Protein AF-A0A9N9JWN2-F1 (afdb_monomer_lite)

Radius of gyration: 15.33 Å; chains: 1; bounding box: 38×38×37 Å

Secondary structure (DSSP, 8-state):
-HHHH-SSSPPEEEPPTTSSSS-HHHHHHHHHHHHHTT--SEEEEE-SGGGHHHHHHHHHTT--EEEEEE--TT-SS-HHHHHHHHHHHT-SEEEEES--HHHHHHHHHH-SS-EEEESS-TTSSEE---HHHHTT--SS---

InterPro domains:
  IPR003700 Ketopantoate hydroxymethyltransferase [PF02548] (1-143)
  IPR003700 Ketopantoate hydroxymethyltransferase [PTHR20881] (1-143)
  IPR015813 Pyruvate/Phosphoenolpyruvate kinase-like domain superfamily [SSF51621] (1-143)
  IPR040442 Pyruvate kinase-like domain superfamily [G3DSA:3.20.20.60] (1-143)

Foldseek 3Di:
DCLVVDDDDQFEAEQDPPQPPVDLVSVLVSLVCCVPVVVHQAYEDEDFLVCLVSLLVNVVVPHAYEYEDEPDVDDPDDPLRRLVSNVNSHHQEYEYELDDQVVQLVSQVVDDHFYEYDNNHPSGNYYDDDPCLVVVVDPDDRD

Organism: NCBI:txid60492

Structure (mmCIF, N/CA/C/O backbone):
data_AF-A0A9N9JWN2-F1
#
_entry.id   AF-A0A9N9JWN2-F1
#
loop_
_atom_site.group_PDB
_atom_site.id
_atom_site.type_symbol
_atom_site.label_atom_id
_atom_site.label_alt_id
_atom_site.label_comp_id
_atom_site.label_asym_id
_atom_site.label_entity_id
_atom_site.label_seq_id
_atom_site.pdbx_PDB_ins_code
_atom_site.Cartn_x
_atom_site.Cartn_y
_atom_site.Cartn_z
_atom_site.occupancy
_atom_site.B_iso_or_equiv
_atom_site.auth_seq_id
_atom_site.auth_comp_id
_atom_site.auth_asym_id
_atom_site.auth_atom_id
_atom_site.pdbx_PDB_model_num
ATOM 1 N N . ALA A 1 1 ? -9.098 17.396 3.732 1.00 93.88 1 ALA A N 1
ATOM 2 C CA . ALA A 1 1 ? -9.554 18.210 2.578 1.00 93.88 1 ALA A CA 1
ATOM 3 C C . ALA A 1 1 ? -10.217 17.320 1.535 1.00 93.88 1 ALA A C 1
ATOM 5 O O . ALA A 1 1 ? -11.397 17.515 1.282 1.00 93.88 1 ALA A O 1
ATOM 6 N N . VAL A 1 2 ? -9.504 16.305 1.028 1.00 96.94 2 VAL A N 1
ATOM 7 C CA . VAL A 1 2 ? -10.034 15.289 0.097 1.00 96.94 2 VAL A CA 1
ATOM 8 C C . VAL A 1 2 ? -11.335 14.653 0.600 1.00 96.94 2 VAL A C 1
ATOM 10 O O . VAL A 1 2 ? -12.327 14.682 -0.117 1.00 96.94 2 VAL A O 1
ATOM 13 N N . SER A 1 3 ? -11.382 14.211 1.862 1.00 96.88 3 SER A N 1
ATOM 14 C CA . SER A 1 3 ? -12.582 13.612 2.478 1.00 96.88 3 SER A CA 1
ATOM 15 C C . SER A 1 3 ? -13.820 14.511 2.518 1.00 96.88 3 SER A C 1
ATOM 17 O O . SER A 1 3 ? -14.929 14.015 2.654 1.00 96.88 3 SER A O 1
ATOM 19 N N . ARG A 1 4 ? -13.669 15.834 2.367 1.00 96.75 4 ARG A N 1
ATOM 20 C CA . ARG A 1 4 ? -14.815 16.752 2.257 1.00 96.75 4 ARG A CA 1
ATOM 21 C C . ARG A 1 4 ? -15.336 16.896 0.826 1.00 96.75 4 ARG A C 1
ATOM 23 O O . ARG A 1 4 ? -16.458 17.352 0.645 1.00 96.75 4 ARG A O 1
ATOM 30 N N . GLY A 1 5 ? -14.511 16.584 -0.175 1.00 96.81 5 GLY A N 1
ATOM 31 C CA . GLY A 1 5 ? -14.858 16.710 -1.594 1.00 96.81 5 GLY A CA 1
ATOM 32 C C . GLY A 1 5 ? -15.254 15.385 -2.249 1.00 96.81 5 GLY A C 1
ATOM 33 O O . GLY A 1 5 ? -16.108 15.367 -3.132 1.00 96.81 5 GLY A O 1
ATOM 34 N N . ALA A 1 6 ? -14.655 14.278 -1.815 1.00 96.06 6 ALA A N 1
ATOM 35 C CA . ALA A 1 6 ? -14.946 12.940 -2.311 1.00 96.06 6 ALA A CA 1
ATOM 36 C C . ALA A 1 6 ? -16.273 12.405 -1.745 1.00 96.06 6 ALA A C 1
ATOM 38 O O . ALA A 1 6 ? -16.509 12.486 -0.544 1.00 96.06 6 ALA A O 1
ATOM 39 N N . LYS A 1 7 ? -17.135 11.851 -2.612 1.00 93.31 7 LYS A N 1
ATOM 40 C CA . LYS A 1 7 ? -18.450 11.292 -2.221 1.00 93.31 7 LYS A CA 1
ATOM 41 C C . LYS A 1 7 ? -18.569 9.775 -2.366 1.00 93.31 7 LYS A C 1
ATOM 43 O O . LYS A 1 7 ? -19.400 9.167 -1.707 1.00 93.31 7 LYS A O 1
ATOM 48 N N . THR A 1 8 ? -17.792 9.193 -3.271 1.00 96.56 8 THR A N 1
ATOM 49 C CA . THR A 1 8 ? -17.884 7.784 -3.676 1.00 96.56 8 THR A CA 1
ATOM 50 C C . THR A 1 8 ? -16.562 7.012 -3.608 1.00 96.56 8 THR A C 1
ATOM 52 O O . THR A 1 8 ? -16.634 5.815 -3.347 1.00 96.56 8 THR A O 1
ATOM 55 N N . PRO A 1 9 ? -15.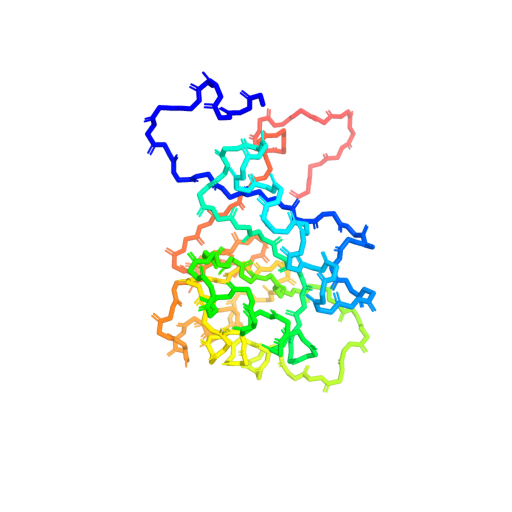371 7.596 -3.875 1.00 97.00 9 PRO A N 1
ATOM 56 C CA . PRO A 1 9 ? -14.155 6.793 -3.924 1.00 97.00 9 PRO A CA 1
ATOM 57 C C . PRO A 1 9 ? -13.723 6.358 -2.524 1.00 97.00 9 PRO A C 1
ATOM 59 O O . PRO A 1 9 ? -13.897 7.110 -1.569 1.00 97.00 9 PRO A O 1
ATOM 62 N N . PHE A 1 10 ? -13.088 5.189 -2.460 1.00 97.94 10 PHE A N 1
ATOM 63 C CA . PHE A 1 10 ? -12.431 4.693 -1.257 1.00 97.94 10 PHE A CA 1
ATOM 64 C C . PHE A 1 10 ? -11.148 5.490 -0.982 1.00 97.94 10 PHE A C 1
ATOM 66 O O . PHE A 1 10 ? -10.242 5.536 -1.820 1.00 97.94 10 PHE A O 1
ATOM 73 N N . LEU A 1 11 ? -11.072 6.141 0.174 1.00 98.44 11 LEU A N 1
ATOM 74 C CA . LEU A 1 11 ? -10.007 7.064 0.543 1.00 98.44 11 LEU A CA 1
ATOM 75 C C . LEU A 1 11 ? -8.906 6.368 1.337 1.00 98.44 11 LEU A C 1
ATOM 77 O O . LEU A 1 11 ? -9.101 5.939 2.477 1.00 98.44 11 LEU A O 1
ATOM 81 N N . VAL A 1 12 ? -7.712 6.346 0.750 1.00 98.69 12 VAL A N 1
ATOM 82 C CA . VAL A 1 12 ? -6.496 5.836 1.386 1.00 98.69 12 VAL A CA 1
ATOM 83 C C . VAL A 1 12 ? -5.590 7.009 1.753 1.00 98.69 12 VAL A C 1
ATOM 85 O O . VAL A 1 12 ? -5.202 7.793 0.887 1.00 98.69 12 VAL A O 1
ATOM 88 N N . GLY A 1 13 ? -5.256 7.138 3.037 1.00 98.25 13 GLY A N 1
ATOM 89 C CA . GLY A 1 13 ? -4.315 8.142 3.529 1.00 98.25 13 GLY A CA 1
ATOM 90 C C . GLY A 1 13 ? -2.892 7.602 3.590 1.00 98.25 13 GLY A C 1
ATOM 91 O O . GLY A 1 13 ? -2.652 6.582 4.227 1.00 98.25 13 GLY A O 1
ATOM 92 N N . ASP A 1 14 ? -1.940 8.280 2.958 1.00 97.88 14 ASP A N 1
ATOM 93 C CA . ASP A 1 14 ? -0.543 7.854 3.005 1.00 97.88 14 ASP A CA 1
ATOM 94 C C . ASP A 1 14 ? 0.132 8.252 4.318 1.00 97.88 14 ASP A C 1
ATOM 96 O O . ASP A 1 14 ? 0.129 9.432 4.682 1.00 97.88 14 ASP A O 1
ATOM 100 N N . MET A 1 15 ? 0.705 7.282 5.031 1.00 97.00 15 MET A N 1
ATOM 101 C CA . MET A 1 15 ? 1.451 7.562 6.252 1.00 97.00 15 MET A CA 1
ATOM 102 C C . MET A 1 15 ? 2.814 8.171 5.896 1.00 97.00 15 MET A C 1
ATOM 104 O O . MET A 1 15 ? 3.603 7.528 5.206 1.00 97.00 15 MET A O 1
ATOM 108 N N . PRO A 1 16 ? 3.134 9.387 6.377 1.00 95.19 16 PRO A N 1
ATOM 109 C CA . PRO A 1 16 ? 4.389 10.044 6.034 1.00 95.19 16 PRO A CA 1
ATOM 110 C C . PRO A 1 16 ? 5.609 9.286 6.556 1.00 95.19 16 PRO A C 1
ATOM 112 O O . PRO A 1 16 ? 5.543 8.635 7.602 1.00 95.19 16 PRO A O 1
ATOM 115 N N . PHE A 1 17 ? 6.746 9.457 5.886 1.00 92.62 17 PHE A N 1
ATOM 116 C CA . PHE A 1 17 ? 8.032 8.983 6.390 1.00 92.62 17 PHE A CA 1
ATOM 117 C C . PHE A 1 17 ? 8.292 9.454 7.830 1.00 92.62 17 PHE A C 1
ATOM 119 O O . PHE A 1 17 ? 8.019 10.605 8.188 1.00 92.62 17 PHE A O 1
ATOM 126 N N . GLY A 1 18 ? 8.831 8.559 8.654 1.00 90.38 18 GLY A N 1
ATOM 127 C CA . GLY A 1 18 ? 9.133 8.789 10.067 1.00 90.38 18 GLY A CA 1
ATOM 128 C C . GLY A 1 18 ? 7.922 8.685 10.998 1.00 90.38 18 GLY A C 1
ATOM 129 O O . GLY A 1 18 ? 8.068 8.889 12.204 1.00 90.38 18 GLY A O 1
ATOM 130 N N . SER A 1 19 ? 6.731 8.382 10.473 1.00 93.38 19 SER A N 1
ATOM 131 C CA . SER A 1 19 ? 5.501 8.287 11.267 1.00 93.38 19 SER A CA 1
ATOM 132 C C . SER A 1 19 ? 5.092 6.857 11.631 1.00 93.38 19 SER A C 1
ATOM 134 O O . SER A 1 19 ? 4.172 6.681 12.434 1.00 93.38 19 SER A O 1
ATOM 136 N N . TYR A 1 20 ? 5.757 5.840 11.071 1.00 93.75 20 TYR A N 1
ATOM 137 C CA . TYR A 1 20 ? 5.398 4.433 11.286 1.00 93.75 20 TYR A CA 1
ATOM 138 C C . TYR A 1 20 ? 6.595 3.479 11.441 1.00 93.75 20 TYR A C 1
ATOM 140 O O . TYR A 1 20 ? 6.437 2.359 11.923 1.00 93.75 20 TYR A O 1
ATOM 148 N N . GLU A 1 21 ? 7.797 3.917 11.086 1.00 90.75 21 GLU A N 1
ATOM 149 C CA . GLU A 1 21 ? 9.031 3.130 11.087 1.00 90.75 21 GLU A CA 1
ATOM 150 C C . GLU A 1 21 ? 9.688 3.085 12.473 1.00 90.75 21 GLU A C 1
ATOM 152 O O . GLU A 1 21 ? 10.427 2.154 12.785 1.00 90.75 21 GLU A O 1
ATOM 157 N N . THR A 1 22 ? 9.422 4.087 13.319 1.00 89.56 22 THR A N 1
ATOM 158 C CA . THR A 1 22 ? 10.053 4.238 14.640 1.00 89.56 22 THR A CA 1
ATOM 159 C C . THR A 1 22 ? 9.587 3.178 15.632 1.00 89.56 22 THR A C 1
ATOM 161 O O . THR A 1 22 ? 10.385 2.623 16.387 1.00 89.56 22 THR A O 1
ATOM 164 N N . SER A 1 23 ? 8.284 2.897 15.658 1.00 93.38 23 SER A N 1
ATOM 165 C CA . SER A 1 23 ? 7.696 1.833 16.458 1.00 93.38 23 SER A CA 1
ATOM 166 C C . SER A 1 23 ? 6.301 1.478 15.949 1.00 93.38 23 SER A C 1
ATOM 168 O O . SER A 1 23 ? 5.536 2.343 15.522 1.00 93.38 23 SER A O 1
ATOM 170 N N . ALA A 1 24 ? 5.910 0.212 16.100 1.00 93.00 24 ALA A N 1
ATOM 171 C CA . ALA A 1 24 ? 4.561 -0.226 15.742 1.00 93.00 24 ALA A CA 1
ATOM 172 C C . ALA A 1 24 ? 3.462 0.494 16.556 1.00 93.00 24 ALA A C 1
ATOM 174 O O . ALA A 1 24 ? 2.346 0.694 16.081 1.00 93.00 24 ALA A O 1
ATOM 175 N N . LYS A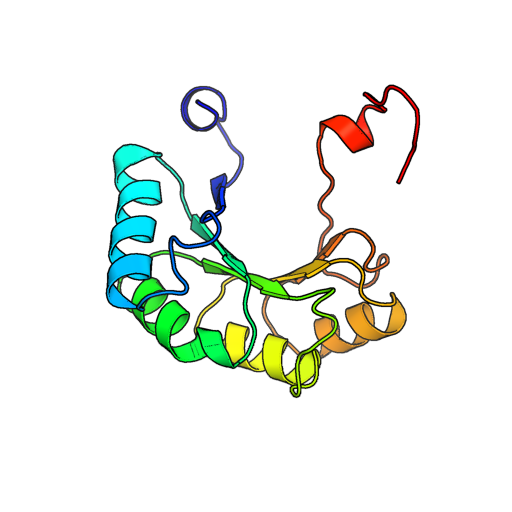 1 25 ? 3.790 0.959 17.771 1.00 94.88 25 LYS A N 1
ATOM 176 C CA . LYS A 1 25 ? 2.884 1.762 18.602 1.00 94.88 25 LYS A CA 1
ATOM 177 C C . LYS A 1 25 ? 2.641 3.149 18.007 1.00 94.88 25 LYS A C 1
ATOM 179 O O . LYS A 1 25 ? 1.515 3.641 18.066 1.00 94.88 25 LYS A O 1
ATOM 184 N N . ASP A 1 26 ? 3.676 3.780 17.465 1.00 95.19 26 ASP A N 1
ATOM 185 C CA . ASP A 1 26 ? 3.548 5.091 16.831 1.00 95.19 26 ASP A CA 1
ATOM 186 C C . ASP A 1 26 ? 2.841 4.976 15.483 1.00 95.19 26 ASP A C 1
ATOM 188 O O . ASP A 1 26 ? 1.911 5.744 15.239 1.00 95.19 26 ASP A O 1
ATOM 192 N N . ALA A 1 27 ? 3.147 3.933 14.705 1.00 97.38 27 ALA A N 1
ATOM 193 C CA . ALA A 1 27 ? 2.403 3.585 13.497 1.00 97.38 27 ALA A CA 1
ATOM 194 C C . ALA A 1 27 ? 0.901 3.428 13.781 1.00 97.38 27 ALA A C 1
ATOM 196 O O . ALA A 1 27 ? 0.068 4.035 13.111 1.00 97.38 27 ALA A O 1
ATOM 197 N N . LEU A 1 28 ? 0.544 2.676 14.829 1.00 97.62 28 LEU A N 1
ATOM 198 C CA . LEU A 1 28 ? -0.845 2.471 15.237 1.00 97.62 28 LEU A CA 1
ATOM 199 C C . LEU A 1 28 ? -1.532 3.780 15.641 1.00 97.62 28 LEU A C 1
ATOM 201 O O . LEU A 1 28 ? -2.656 4.052 15.220 1.00 97.62 28 LEU A O 1
ATOM 205 N N . ARG A 1 29 ? -0.864 4.608 16.452 1.00 97.50 29 ARG A N 1
ATOM 206 C CA . ARG A 1 29 ? -1.387 5.927 16.840 1.00 97.50 29 ARG A CA 1
ATOM 207 C C . ARG A 1 29 ? -1.620 6.801 15.618 1.00 97.50 29 ARG A C 1
ATOM 209 O O . ARG A 1 29 ? -2.664 7.439 15.536 1.00 97.50 29 ARG A O 1
ATOM 216 N N . ASN A 1 30 ? -0.676 6.824 14.683 1.00 98.00 30 ASN A N 1
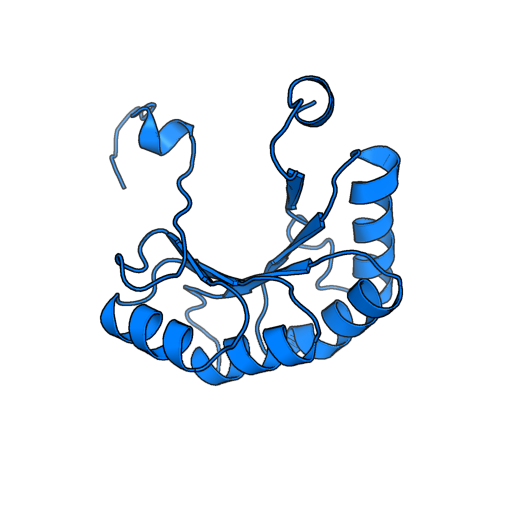ATOM 217 C CA . ASN A 1 30 ? -0.791 7.628 13.480 1.00 98.00 30 ASN A CA 1
ATOM 218 C C . ASN A 1 30 ? -1.924 7.126 12.575 1.00 98.00 30 ASN A C 1
ATOM 220 O O . ASN A 1 30 ? -2.767 7.919 12.161 1.00 98.00 30 ASN A O 1
ATOM 224 N N . ALA A 1 31 ? -2.032 5.811 12.373 1.00 98.44 31 ALA A N 1
ATOM 225 C CA . ALA A 1 31 ? -3.128 5.197 11.630 1.00 98.44 31 ALA A CA 1
ATOM 226 C C . ALA A 1 31 ? -4.499 5.588 12.210 1.00 98.44 31 ALA A C 1
ATOM 228 O O . ALA A 1 31 ? -5.385 6.017 11.475 1.00 98.44 31 ALA A O 1
ATOM 229 N N . ILE A 1 32 ? -4.658 5.556 13.540 1.00 98.31 32 ILE A N 1
ATOM 230 C CA . ILE A 1 32 ? -5.896 5.995 14.208 1.00 98.31 32 ILE A CA 1
ATOM 231 C C . ILE A 1 32 ? -6.219 7.463 13.898 1.00 98.31 32 ILE A C 1
ATOM 233 O O . ILE A 1 32 ? -7.391 7.798 13.712 1.00 98.31 32 ILE A O 1
ATOM 237 N N . ARG A 1 33 ? -5.215 8.343 13.826 1.00 98.31 33 ARG A N 1
ATOM 238 C CA . ARG A 1 33 ? -5.420 9.759 13.481 1.00 98.31 33 ARG A CA 1
ATOM 239 C C . ARG A 1 33 ? -5.865 9.930 12.032 1.00 98.31 33 ARG A C 1
ATOM 241 O O . ARG A 1 33 ? -6.783 10.705 11.785 1.00 98.31 33 ARG A O 1
ATOM 248 N N . PHE A 1 34 ? -5.306 9.174 11.088 1.00 98.31 34 PHE A N 1
ATOM 249 C CA . PHE A 1 34 ? -5.771 9.187 9.694 1.00 98.31 34 PHE A CA 1
ATOM 250 C C . PHE A 1 34 ? -7.260 8.841 9.572 1.00 98.31 34 PHE A C 1
ATOM 252 O O . PHE A 1 34 ? -7.988 9.521 8.848 1.00 98.31 34 PHE A O 1
ATOM 259 N N . ILE A 1 35 ? -7.728 7.848 10.331 1.00 98.06 35 ILE A N 1
ATOM 260 C CA . ILE A 1 35 ? -9.146 7.475 10.346 1.00 98.06 35 ILE A CA 1
ATOM 261 C C . ILE A 1 35 ? -9.989 8.545 11.059 1.00 98.06 35 ILE A C 1
ATOM 263 O O . ILE A 1 35 ? -10.929 9.076 10.476 1.00 98.06 35 ILE A O 1
ATOM 267 N N . LYS A 1 36 ? -9.642 8.914 12.300 1.00 97.88 36 LYS A N 1
ATOM 268 C CA . LYS A 1 36 ? -10.472 9.795 13.147 1.00 97.88 36 LYS A CA 1
ATOM 269 C C . LYS A 1 36 ? -10.435 11.270 12.760 1.00 97.88 36 LYS A C 1
ATOM 271 O O . LYS A 1 36 ? -11.455 11.944 12.821 1.00 97.88 36 LYS A O 1
ATOM 276 N N . GLU A 1 37 ? -9.254 11.789 12.448 1.00 97.69 37 GLU A N 1
ATOM 277 C CA . GLU A 1 37 ? -9.034 13.209 12.147 1.00 97.69 37 GLU A CA 1
ATOM 278 C C . GLU A 1 37 ? -9.069 13.451 10.632 1.00 97.69 37 GLU A C 1
ATOM 280 O O . GLU A 1 37 ? -9.572 14.476 10.168 1.00 97.69 37 GLU A O 1
ATOM 285 N N . GLY A 1 38 ? -8.545 12.504 9.847 1.00 96.88 38 GLY A N 1
ATOM 286 C CA . GLY A 1 38 ? -8.502 12.596 8.387 1.00 96.88 38 GLY A CA 1
ATOM 287 C C . GLY A 1 38 ? -9.814 12.225 7.693 1.00 96.88 38 GLY A C 1
ATOM 288 O O . GLY A 1 38 ? -10.049 12.691 6.571 1.00 96.88 38 GLY A O 1
ATOM 289 N N . ASN A 1 39 ? -10.680 11.443 8.352 1.00 97.38 39 ASN A N 1
ATOM 290 C CA . ASN A 1 39 ? -11.812 10.742 7.732 1.00 97.38 39 ASN A CA 1
ATOM 291 C C . ASN A 1 39 ? -11.361 9.897 6.528 1.00 97.38 39 ASN A C 1
ATOM 293 O O . ASN A 1 39 ? -11.965 9.967 5.458 1.00 97.38 39 ASN A O 1
ATOM 297 N N . MET A 1 40 ? -10.238 9.188 6.674 1.00 98.31 40 MET A N 1
ATOM 298 C CA . MET A 1 40 ? -9.799 8.183 5.702 1.00 98.31 40 MET A CA 1
ATOM 299 C C . MET A 1 40 ? -10.442 6.831 6.020 1.00 98.31 40 MET A C 1
ATOM 301 O O . MET A 1 40 ? -10.771 6.556 7.173 1.00 98.31 40 MET A O 1
ATOM 305 N N . GLU A 1 41 ? -10.580 5.979 5.008 1.00 98.50 41 GLU A N 1
ATOM 306 C CA . GLU A 1 41 ? -11.126 4.623 5.152 1.00 98.50 41 GLU A CA 1
ATOM 307 C C . GLU A 1 41 ? -10.021 3.569 5.291 1.00 98.50 41 GLU A C 1
ATOM 309 O O . GLU A 1 41 ? -10.251 2.491 5.834 1.00 98.50 41 GLU A O 1
ATOM 314 N N . ALA A 1 42 ? -8.808 3.892 4.842 1.00 98.75 42 ALA A N 1
ATOM 315 C CA . ALA A 1 42 ? -7.618 3.065 4.978 1.00 98.75 42 ALA A CA 1
ATOM 316 C C . ALA A 1 42 ? -6.357 3.921 5.096 1.00 98.75 42 ALA A C 1
ATOM 318 O O . ALA A 1 42 ? -6.378 5.132 4.844 1.00 98.75 42 ALA A O 1
ATOM 319 N N . ILE A 1 43 ? -5.240 3.269 5.414 1.00 98.69 43 ILE A N 1
ATOM 320 C CA . ILE A 1 43 ? -3.912 3.878 5.324 1.00 98.69 43 ILE A CA 1
ATOM 321 C C . ILE A 1 43 ? -3.033 3.170 4.290 1.00 98.69 43 ILE A C 1
ATOM 323 O O . ILE A 1 43 ? -3.248 1.995 3.995 1.00 98.69 43 ILE A O 1
ATOM 327 N N . LYS A 1 44 ? -2.044 3.881 3.742 1.00 98.62 44 LYS A N 1
ATOM 328 C CA . LYS A 1 44 ? -0.916 3.310 2.994 1.00 98.62 44 LYS A CA 1
ATOM 329 C C . LYS A 1 44 ? 0.344 3.413 3.845 1.00 98.62 44 LYS A C 1
ATOM 331 O O . LYS A 1 44 ? 0.538 4.412 4.534 1.00 98.62 44 LYS A O 1
ATOM 336 N N . LEU A 1 45 ? 1.184 2.386 3.797 1.00 96.38 45 LEU A N 1
ATOM 337 C CA . LEU A 1 45 ? 2.539 2.444 4.338 1.00 96.38 45 LEU A CA 1
ATOM 338 C C . LEU A 1 45 ? 3.505 1.661 3.453 1.00 96.38 45 LEU A C 1
ATOM 340 O O . LEU A 1 45 ? 3.092 0.763 2.716 1.00 96.38 45 LEU A O 1
ATOM 344 N N . GLU A 1 46 ? 4.786 1.998 3.537 1.00 95.44 46 GLU A N 1
ATOM 345 C CA . GLU A 1 46 ? 5.830 1.410 2.702 1.00 95.44 46 GLU A CA 1
ATOM 346 C C . GLU A 1 46 ? 6.711 0.485 3.528 1.00 95.44 46 GLU A C 1
ATOM 348 O O . GLU A 1 46 ? 7.073 0.778 4.664 1.00 95.44 46 GLU A O 1
ATOM 353 N N . GLY A 1 47 ? 7.051 -0.671 2.974 1.00 93.38 47 GLY A N 1
ATOM 354 C CA . GLY A 1 47 ? 7.767 -1.679 3.745 1.00 93.38 47 GLY A CA 1
ATOM 355 C C . GLY A 1 47 ? 7.485 -3.074 3.235 1.00 93.38 47 GLY A C 1
ATOM 356 O O . GLY A 1 47 ? 6.439 -3.333 2.651 1.00 93.38 47 GLY A O 1
ATOM 357 N N . GLY A 1 48 ? 8.460 -3.951 3.406 1.00 93.56 48 GLY A N 1
ATOM 358 C CA . GLY A 1 48 ? 8.375 -5.353 3.050 1.00 93.56 48 GLY A CA 1
ATOM 359 C C . GLY A 1 48 ? 8.132 -6.210 4.281 1.00 93.56 48 GLY A C 1
ATOM 360 O O . GLY A 1 48 ? 7.361 -5.866 5.181 1.00 93.56 48 GLY A O 1
ATOM 361 N N . THR A 1 49 ? 8.843 -7.328 4.330 1.00 94.62 49 THR A N 1
ATOM 362 C CA . THR A 1 49 ? 8.807 -8.289 5.438 1.00 94.62 49 THR A CA 1
ATOM 363 C C . THR A 1 49 ? 9.071 -7.637 6.804 1.00 94.62 49 THR A C 1
ATOM 365 O O . THR A 1 49 ? 8.472 -8.025 7.806 1.00 94.62 49 THR A O 1
ATOM 368 N N . GLU A 1 50 ? 9.907 -6.599 6.870 1.00 93.12 50 GLU A N 1
ATOM 369 C CA . GLU A 1 50 ? 10.209 -5.856 8.098 1.00 93.12 50 GLU A CA 1
ATOM 370 C C . GLU A 1 50 ? 8.987 -5.177 8.735 1.00 93.12 50 GLU A C 1
ATOM 372 O O . GLU A 1 50 ? 8.985 -4.929 9.942 1.00 93.12 50 GLU A O 1
ATOM 377 N N . MET A 1 51 ? 7.935 -4.911 7.952 1.00 95.25 51 MET A N 1
ATOM 378 C CA . MET A 1 51 ? 6.727 -4.226 8.412 1.00 95.25 51 MET A CA 1
ATOM 379 C C . MET A 1 51 ? 5.569 -5.181 8.741 1.00 95.25 51 MET A C 1
ATOM 381 O O . MET A 1 51 ? 4.527 -4.729 9.218 1.00 95.25 51 MET A O 1
ATOM 385 N N . GLU A 1 52 ? 5.753 -6.499 8.568 1.00 95.56 52 GLU A N 1
ATOM 386 C CA . GLU A 1 52 ? 4.721 -7.532 8.787 1.00 95.56 52 GLU A CA 1
ATOM 387 C C . GLU A 1 52 ? 4.077 -7.398 10.177 1.00 95.56 52 GLU A C 1
ATOM 389 O O . GLU A 1 52 ? 2.854 -7.325 10.299 1.00 95.56 52 GLU A O 1
ATOM 394 N N . LYS A 1 53 ? 4.889 -7.245 11.232 1.00 96.19 53 LYS A N 1
ATOM 395 C CA . LYS A 1 53 ? 4.387 -7.103 12.609 1.00 96.19 53 LYS A CA 1
ATOM 396 C C . LYS A 1 53 ? 3.596 -5.810 12.831 1.00 96.19 53 LYS A C 1
ATOM 398 O O . LYS A 1 53 ? 2.587 -5.825 13.532 1.00 96.19 53 LYS A O 1
ATOM 403 N N . THR A 1 54 ? 4.055 -4.694 12.270 1.00 97.50 54 THR A N 1
ATOM 404 C CA . THR A 1 54 ? 3.383 -3.394 12.413 1.00 97.50 54 THR A CA 1
ATOM 405 C C . THR A 1 54 ? 2.034 -3.404 11.708 1.00 97.50 54 THR A C 1
ATOM 407 O O . THR A 1 54 ? 1.029 -3.010 12.298 1.00 97.50 54 THR A O 1
ATOM 410 N N . ILE A 1 55 ? 1.993 -3.916 10.476 1.00 98.44 55 ILE A N 1
ATOM 411 C CA . ILE A 1 55 ? 0.757 -4.042 9.700 1.00 98.44 55 ILE A CA 1
ATOM 412 C C . ILE A 1 55 ? -0.224 -4.949 10.432 1.00 98.44 55 ILE A C 1
ATOM 414 O O . ILE A 1 55 ? -1.369 -4.553 10.611 1.00 98.44 55 ILE A O 1
ATOM 418 N N . GLN A 1 56 ? 0.233 -6.099 10.936 1.00 98.12 56 GLN A N 1
ATOM 419 C CA . GLN A 1 56 ? -0.617 -7.024 11.683 1.00 98.12 56 GLN A CA 1
ATOM 420 C C . GLN A 1 56 ? -1.268 -6.360 12.905 1.00 98.12 56 GLN A C 1
ATOM 422 O O . GLN A 1 56 ? -2.430 -6.618 13.209 1.00 98.12 56 GLN A O 1
ATOM 427 N N . GLN A 1 57 ? -0.556 -5.475 13.610 1.00 97.75 57 GLN A N 1
ATOM 428 C CA . GLN A 1 57 ? -1.142 -4.736 14.732 1.00 97.75 57 GLN A CA 1
ATOM 429 C C . GLN A 1 57 ? -2.215 -3.742 14.277 1.00 97.75 57 GLN A C 1
ATOM 431 O O . GLN A 1 57 ? -3.270 -3.659 14.905 1.00 97.75 57 GLN A O 1
ATOM 436 N N . ILE A 1 58 ? -1.980 -3.022 13.181 1.00 98.44 58 ILE A N 1
ATOM 437 C CA . ILE A 1 58 ? -2.938 -2.057 12.626 1.00 98.44 58 ILE A CA 1
ATOM 438 C C . ILE A 1 58 ? -4.195 -2.773 12.110 1.00 98.44 58 ILE A C 1
ATOM 440 O O . ILE A 1 58 ? -5.315 -2.386 12.450 1.00 98.44 58 ILE A O 1
ATOM 444 N N . THR A 1 59 ? -4.025 -3.859 11.359 1.00 98.38 59 THR A N 1
ATOM 445 C CA . THR A 1 59 ? -5.137 -4.638 10.801 1.00 98.38 59 THR A CA 1
ATOM 446 C C . THR A 1 59 ? -5.923 -5.364 11.892 1.00 98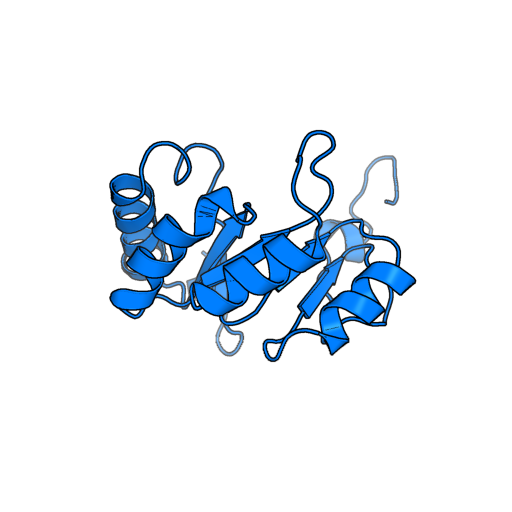.38 59 THR A C 1
ATOM 448 O O . THR A 1 59 ? -7.147 -5.446 11.799 1.00 98.38 59 THR A O 1
ATOM 451 N N . SER A 1 60 ? -5.274 -5.799 12.982 1.00 97.75 60 SER A N 1
ATOM 452 C CA . SER A 1 60 ? -5.947 -6.465 14.113 1.00 97.75 60 SER A CA 1
ATOM 453 C C . SER A 1 60 ? -6.993 -5.603 14.830 1.00 97.75 60 SER A C 1
ATOM 455 O O . SER A 1 60 ? -7.899 -6.149 15.456 1.00 97.75 60 SER A O 1
ATOM 457 N N . ILE A 1 61 ? -6.903 -4.272 14.720 1.00 97.44 61 ILE A N 1
ATOM 458 C CA . ILE A 1 61 ? -7.902 -3.345 15.275 1.00 97.44 61 ILE A CA 1
ATOM 459 C C . ILE A 1 61 ? -8.919 -2.859 14.230 1.00 97.44 61 ILE A C 1
ATOM 461 O O . ILE A 1 61 ? -9.712 -1.964 14.516 1.00 97.44 61 ILE A O 1
ATOM 465 N N . GLY A 1 62 ? -8.893 -3.433 13.024 1.00 97.75 62 GLY A N 1
ATOM 466 C CA . GLY A 1 62 ? -9.855 -3.160 11.958 1.00 97.75 62 GLY A CA 1
ATOM 467 C C . GLY A 1 62 ? -9.511 -1.985 11.044 1.00 97.75 62 GLY A C 1
ATOM 468 O O . GLY A 1 62 ? -10.381 -1.562 10.290 1.00 97.75 62 GLY A O 1
ATOM 469 N N . ILE A 1 63 ? -8.283 -1.449 11.080 1.00 98.62 63 ILE A N 1
ATOM 470 C CA . ILE A 1 63 ? -7.849 -0.421 10.120 1.00 98.62 63 ILE A CA 1
ATOM 471 C C . ILE A 1 63 ? -7.312 -1.112 8.853 1.00 98.62 63 ILE A C 1
ATOM 473 O O . ILE A 1 63 ? -6.313 -1.831 8.946 1.00 98.62 63 ILE A O 1
ATOM 477 N N . PRO A 1 64 ? -7.917 -0.900 7.668 1.00 98.75 64 PRO A N 1
ATOM 478 C CA . PRO A 1 64 ? -7.410 -1.468 6.424 1.00 98.75 64 PRO A CA 1
ATOM 479 C C . PRO A 1 64 ? -6.069 -0.845 6.024 1.00 98.75 64 PRO A C 1
ATOM 481 O O . PRO A 1 64 ? -5.878 0.372 6.105 1.00 98.75 64 PRO A O 1
ATOM 484 N N . VAL A 1 65 ? -5.153 -1.690 5.548 1.00 98.88 65 VAL A N 1
ATOM 485 C CA . VAL A 1 65 ? -3.808 -1.284 5.124 1.00 98.88 65 VAL A CA 1
ATOM 486 C C . VAL A 1 65 ? -3.591 -1.602 3.648 1.00 98.88 65 VAL A C 1
ATOM 488 O O . VAL A 1 65 ? -3.736 -2.748 3.219 1.00 98.88 65 VAL A O 1
ATOM 491 N N . LEU A 1 66 ? -3.218 -0.580 2.882 1.00 98.81 66 LEU A N 1
ATOM 492 C CA . LEU A 1 66 ? -2.637 -0.698 1.552 1.00 98.81 66 LEU A CA 1
ATOM 493 C C . LEU A 1 66 ? -1.117 -0.792 1.714 1.00 98.81 66 LEU A C 1
ATOM 495 O O . LEU A 1 66 ? -0.473 0.163 2.146 1.00 98.81 66 LEU A O 1
ATOM 499 N N . GLY A 1 67 ? -0.536 -1.945 1.398 1.00 98.31 67 GLY A N 1
ATOM 500 C CA . GLY A 1 67 ? 0.917 -2.102 1.421 1.00 98.31 67 GLY A CA 1
ATOM 501 C C . GLY A 1 67 ? 1.574 -1.414 0.226 1.00 98.31 67 GLY A C 1
ATOM 502 O O . GLY A 1 67 ? 0.940 -1.265 -0.816 1.00 98.31 67 GLY A O 1
ATOM 503 N N . HIS A 1 68 ? 2.845 -1.041 0.340 1.00 97.81 68 HIS A N 1
ATOM 504 C CA . HIS A 1 68 ? 3.630 -0.511 -0.774 1.00 97.81 68 HIS A CA 1
ATOM 505 C C . HIS A 1 68 ? 5.032 -1.141 -0.803 1.00 97.81 68 HIS A C 1
ATOM 507 O O . HIS A 1 68 ? 5.801 -1.030 0.157 1.00 97.81 68 HIS A O 1
ATOM 513 N N . ILE A 1 69 ? 5.349 -1.806 -1.919 1.00 95.56 69 ILE A N 1
ATOM 514 C CA . ILE A 1 69 ? 6.670 -2.355 -2.251 1.00 95.56 69 ILE A CA 1
ATOM 515 C C . ILE A 1 69 ? 7.132 -1.809 -3.606 1.00 95.56 69 ILE A C 1
ATOM 517 O O . ILE A 1 69 ? 6.314 -1.498 -4.470 1.00 95.56 69 ILE A O 1
ATOM 521 N N . GLY A 1 70 ? 8.439 -1.731 -3.831 1.00 89.81 70 GLY A N 1
ATOM 522 C CA . GLY A 1 70 ? 8.953 -1.133 -5.058 1.00 89.81 70 GLY A CA 1
ATOM 523 C C . GLY A 1 70 ? 10.446 -0.879 -5.007 1.00 89.81 70 GLY A C 1
ATOM 524 O O . GLY A 1 70 ? 11.194 -1.671 -4.427 1.00 89.81 70 GLY A O 1
ATOM 525 N N . LEU A 1 71 ? 10.872 0.222 -5.627 1.00 69.31 71 LEU A N 1
ATOM 526 C CA . LEU A 1 71 ? 12.266 0.627 -5.789 1.00 69.31 71 LEU A CA 1
ATOM 527 C C . LEU A 1 71 ? 12.934 0.950 -4.443 1.00 69.31 71 LEU A C 1
ATOM 529 O O . LEU A 1 71 ? 13.159 2.098 -4.081 1.00 69.31 71 LEU A O 1
ATOM 533 N N . THR A 1 72 ? 13.296 -0.087 -3.696 1.00 59.25 72 THR A N 1
ATOM 534 C CA . THR A 1 72 ? 14.183 0.008 -2.540 1.00 59.25 72 THR A CA 1
ATOM 535 C C . THR A 1 72 ? 15.525 -0.616 -2.913 1.00 59.25 72 THR A C 1
ATOM 537 O O . THR A 1 72 ? 15.659 -1.839 -2.841 1.00 59.25 72 THR A O 1
ATOM 540 N N . PRO A 1 73 ? 16.536 0.187 -3.305 1.00 45.28 73 PRO A N 1
ATOM 541 C CA . PRO A 1 73 ? 17.801 -0.302 -3.871 1.00 45.28 73 PRO A CA 1
ATOM 542 C C . PRO A 1 73 ? 18.648 -1.186 -2.937 1.00 45.28 73 PRO A C 1
ATOM 544 O O . PRO A 1 73 ? 19.715 -1.644 -3.330 1.00 45.28 73 PRO A O 1
ATOM 547 N N . GLN A 1 74 ? 18.225 -1.379 -1.684 1.00 47.16 74 GLN A N 1
ATOM 548 C CA . GLN A 1 74 ? 19.059 -1.877 -0.586 1.00 47.16 74 GLN A CA 1
ATOM 549 C C . GLN A 1 74 ? 18.458 -3.076 0.176 1.00 47.16 74 GLN A C 1
ATOM 551 O O . GLN A 1 74 ? 19.040 -3.508 1.173 1.00 47.16 74 GLN A O 1
ATOM 556 N N . ARG A 1 75 ? 17.301 -3.624 -0.232 1.00 56.22 75 ARG A N 1
ATOM 557 C CA . ARG A 1 75 ? 16.641 -4.703 0.531 1.00 56.22 75 ARG A CA 1
ATOM 558 C C . ARG A 1 75 ? 17.192 -6.089 0.183 1.00 56.22 75 ARG A C 1
ATOM 560 O O . ARG A 1 75 ? 17.447 -6.406 -0.973 1.00 56.22 75 ARG A O 1
ATOM 567 N N . LYS A 1 76 ? 17.383 -6.910 1.224 1.00 50.81 76 LYS A N 1
ATOM 568 C CA . LYS A 1 76 ? 17.878 -8.299 1.142 1.00 50.81 76 LYS A CA 1
ATOM 569 C C . LYS A 1 76 ? 16.780 -9.315 0.787 1.00 50.81 76 LYS A C 1
ATOM 571 O O . LYS A 1 76 ? 17.115 -10.429 0.394 1.00 50.81 76 LYS A O 1
ATOM 576 N N . SER A 1 77 ? 15.504 -8.970 0.975 1.00 62.72 77 SER A N 1
ATOM 577 C CA . SER A 1 77 ? 14.351 -9.829 0.679 1.00 62.72 77 SER A CA 1
ATOM 578 C C . SER A 1 77 ? 13.955 -9.748 -0.794 1.00 62.72 77 SER A C 1
ATOM 580 O O . SER A 1 77 ? 14.143 -8.724 -1.451 1.00 62.72 77 SER A O 1
ATOM 582 N N . SER A 1 78 ? 13.406 -10.840 -1.334 1.00 85.50 78 SER A N 1
ATOM 583 C CA . SER A 1 78 ? 12.831 -10.811 -2.677 1.00 85.50 78 SER A CA 1
ATOM 584 C C . SER A 1 78 ? 11.484 -10.077 -2.654 1.00 85.50 78 SER A C 1
ATOM 586 O O . SER A 1 78 ? 10.709 -10.226 -1.709 1.00 85.50 78 SER A O 1
ATOM 588 N N . LEU A 1 79 ? 11.158 -9.325 -3.713 1.00 91.19 79 LEU A N 1
ATOM 589 C CA . LEU A 1 79 ? 9.868 -8.618 -3.831 1.00 91.19 79 LEU A CA 1
ATOM 590 C C . LEU A 1 79 ? 8.656 -9.557 -3.674 1.00 91.19 79 LEU A C 1
ATOM 592 O O . LEU A 1 79 ? 7.600 -9.147 -3.197 1.00 91.19 79 LEU A O 1
ATOM 596 N N . GLY A 1 80 ? 8.804 -10.827 -4.063 1.00 92.62 80 GLY A N 1
ATOM 597 C CA . GLY A 1 80 ? 7.766 -11.839 -3.879 1.00 92.62 80 GLY A CA 1
ATOM 598 C C . GLY A 1 80 ? 7.560 -12.240 -2.416 1.00 92.62 80 GLY A C 1
ATOM 599 O O . GLY A 1 80 ? 6.422 -12.488 -2.015 1.00 92.62 80 GLY A O 1
ATOM 600 N N . ASP A 1 81 ? 8.626 -12.290 -1.614 1.00 94.62 81 ASP A N 1
ATOM 601 C CA . ASP A 1 81 ? 8.527 -12.581 -0.179 1.00 94.62 81 ASP A CA 1
ATOM 602 C C . ASP A 1 81 ? 7.891 -11.416 0.569 1.00 94.62 81 ASP A C 1
ATOM 604 O O . ASP A 1 81 ? 6.998 -11.642 1.387 1.00 94.62 81 ASP A O 1
ATOM 608 N N . ASP A 1 82 ? 8.268 -10.186 0.212 1.00 95.56 82 ASP A N 1
ATOM 609 C CA . ASP A 1 82 ? 7.645 -8.979 0.747 1.00 95.56 82 ASP A CA 1
ATOM 610 C C . ASP A 1 82 ? 6.145 -8.965 0.431 1.00 95.56 82 ASP A C 1
ATOM 612 O O . ASP A 1 82 ? 5.329 -8.847 1.341 1.00 95.56 82 ASP A O 1
ATOM 616 N N . ALA A 1 83 ? 5.749 -9.202 -0.824 1.00 97.31 83 ALA A N 1
ATOM 617 C CA . ALA A 1 83 ? 4.336 -9.249 -1.201 1.00 97.31 83 ALA A CA 1
ATOM 618 C C . ALA A 1 83 ? 3.538 -10.293 -0.395 1.00 97.31 83 ALA A C 1
ATOM 620 O O . ALA A 1 83 ? 2.434 -10.022 0.086 1.00 97.31 83 ALA A O 1
ATOM 621 N N . LYS A 1 84 ? 4.110 -11.487 -0.192 1.00 97.88 84 LYS A N 1
ATOM 622 C CA . LYS A 1 84 ? 3.494 -12.540 0.628 1.00 97.88 84 LYS A CA 1
ATOM 623 C C . LYS A 1 84 ? 3.432 -12.157 2.107 1.00 97.88 84 LYS A C 1
ATOM 625 O O . LYS A 1 84 ? 2.444 -12.488 2.759 1.00 97.88 84 LYS A O 1
ATOM 630 N N . ALA A 1 85 ? 4.455 -11.491 2.640 1.00 97.62 85 ALA A N 1
ATOM 631 C CA . ALA A 1 85 ? 4.487 -11.021 4.02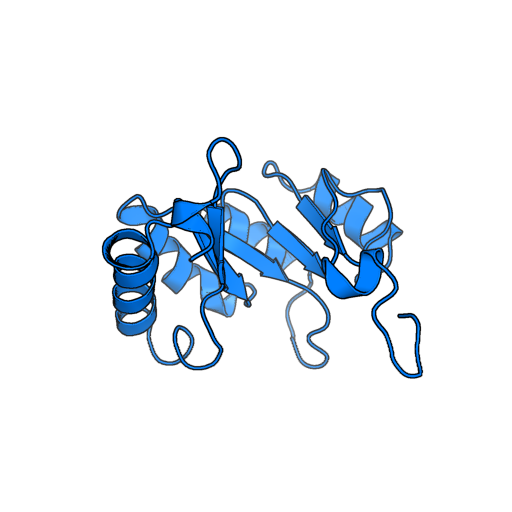3 1.00 97.62 85 ALA A CA 1
ATOM 632 C C . ALA A 1 85 ? 3.409 -9.971 4.286 1.00 97.62 85 ALA A C 1
ATOM 634 O O . ALA A 1 85 ? 2.644 -10.102 5.239 1.00 97.62 85 ALA A O 1
ATOM 635 N N . LEU A 1 86 ? 3.266 -8.995 3.391 1.00 98.25 86 LEU A N 1
ATOM 636 C CA . LEU A 1 86 ? 2.218 -7.982 3.487 1.00 98.25 86 LEU A CA 1
ATOM 637 C C . LEU A 1 86 ? 0.815 -8.594 3.401 1.00 98.25 86 LEU A C 1
ATOM 639 O O . LEU A 1 86 ? -0.065 -8.224 4.178 1.00 98.25 86 LEU A O 1
ATOM 643 N N . GLN A 1 87 ? 0.609 -9.581 2.522 1.00 98.56 87 GLN A N 1
ATOM 644 C CA . GLN A 1 87 ? -0.652 -10.322 2.486 1.00 98.56 87 GLN A CA 1
ATOM 645 C C . GLN A 1 87 ? -0.936 -11.034 3.814 1.00 98.56 87 GLN A C 1
ATOM 647 O O . GLN A 1 87 ? -2.038 -10.915 4.343 1.00 98.56 87 GLN A O 1
ATOM 652 N N . ARG A 1 88 ? 0.037 -11.770 4.370 1.00 98.25 88 ARG A N 1
ATOM 653 C CA . ARG A 1 88 ? -0.133 -12.460 5.663 1.00 98.25 88 ARG A CA 1
ATOM 654 C C . ARG A 1 88 ? -0.416 -11.489 6.806 1.00 98.25 88 ARG A C 1
ATOM 656 O O . ARG A 1 88 ? -1.191 -11.821 7.697 1.00 98.25 88 ARG A O 1
ATOM 663 N N . ALA A 1 89 ? 0.178 -10.299 6.763 1.00 98.31 89 ALA A N 1
ATOM 664 C CA . ALA A 1 89 ? -0.046 -9.246 7.745 1.00 98.31 89 ALA A CA 1
ATOM 665 C C . ALA A 1 89 ? -1.464 -8.646 7.688 1.00 98.31 89 ALA A C 1
ATOM 667 O O . ALA A 1 89 ? -1.884 -7.962 8.623 1.00 98.31 89 ALA A O 1
ATOM 668 N N . GLY A 1 90 ? -2.212 -8.903 6.610 1.00 98.44 90 GLY A N 1
ATOM 669 C CA . GLY A 1 90 ? -3.592 -8.455 6.439 1.00 98.44 90 GLY A CA 1
ATOM 670 C C . GLY A 1 90 ? -3.751 -7.206 5.575 1.00 98.44 90 GLY A C 1
ATOM 671 O O . GLY A 1 90 ? -4.788 -6.548 5.669 1.00 98.44 90 GLY A O 1
ATOM 672 N N . CYS A 1 91 ? -2.763 -6.853 4.743 1.00 98.81 91 CYS A N 1
ATOM 673 C CA . CYS A 1 91 ? -2.979 -5.834 3.715 1.00 98.81 91 CYS A CA 1
ATOM 674 C C . CYS A 1 91 ? -4.146 -6.240 2.805 1.00 98.81 91 CYS A C 1
ATOM 676 O O . CYS A 1 91 ? -4.240 -7.397 2.398 1.00 98.81 91 CYS A O 1
ATOM 678 N N . PHE A 1 92 ? -5.012 -5.291 2.446 1.00 98.75 92 PHE A N 1
ATOM 679 C CA . PHE A 1 92 ? -6.134 -5.572 1.540 1.00 98.75 92 PHE A CA 1
ATOM 680 C C . PHE A 1 92 ? -5.729 -5.499 0.063 1.00 98.75 92 PHE A C 1
ATOM 682 O O . PHE A 1 92 ? -6.415 -6.060 -0.784 1.00 98.75 92 PHE A O 1
ATOM 689 N N . ALA A 1 93 ? -4.640 -4.793 -0.243 1.00 98.81 93 ALA A N 1
ATOM 690 C CA . ALA A 1 93 ? -4.024 -4.676 -1.559 1.00 98.81 93 ALA A CA 1
ATOM 691 C C . ALA A 1 93 ? -2.560 -4.227 -1.402 1.00 98.81 93 ALA A C 1
ATOM 693 O O . ALA A 1 93 ? -2.133 -3.849 -0.302 1.00 98.81 93 ALA A O 1
ATOM 694 N N . ILE A 1 94 ? -1.788 -4.261 -2.492 1.00 98.69 94 ILE A N 1
ATOM 695 C CA . ILE A 1 94 ? -0.379 -3.840 -2.512 1.00 98.69 94 ILE A CA 1
ATOM 696 C C . ILE A 1 94 ? -0.097 -2.950 -3.726 1.00 98.69 94 ILE A C 1
ATOM 698 O O . ILE A 1 94 ? -0.348 -3.349 -4.862 1.00 98.69 94 ILE A O 1
ATOM 702 N N . VAL A 1 95 ? 0.474 -1.768 -3.499 1.00 98.50 95 VAL A N 1
ATOM 703 C CA . VAL A 1 95 ? 1.094 -0.947 -4.543 1.00 98.50 95 VAL A CA 1
ATOM 704 C C . VAL A 1 95 ? 2.451 -1.541 -4.917 1.00 98.50 95 VAL A C 1
ATOM 706 O O . VAL A 1 95 ? 3.244 -1.888 -4.041 1.00 98.50 95 VAL A O 1
ATOM 709 N N . MET A 1 96 ? 2.700 -1.653 -6.219 1.00 97.88 96 MET A N 1
ATOM 710 C CA . MET A 1 96 ? 3.965 -2.068 -6.817 1.00 97.88 96 MET A CA 1
ATOM 711 C C . MET A 1 96 ? 4.506 -0.926 -7.677 1.00 97.88 96 MET A C 1
ATOM 713 O O . MET A 1 96 ? 3.938 -0.629 -8.731 1.00 97.88 96 MET A O 1
ATOM 717 N N . GLU A 1 97 ? 5.593 -0.300 -7.229 1.00 96.56 97 GLU A N 1
ATOM 718 C CA . GLU A 1 97 ? 6.199 0.863 -7.886 1.00 96.56 97 GLU A CA 1
ATOM 719 C C . GLU A 1 97 ? 7.535 0.527 -8.554 1.00 96.56 97 GLU A C 1
ATOM 721 O O . GLU A 1 97 ? 8.428 -0.048 -7.928 1.00 96.56 97 GLU A O 1
ATOM 726 N N . ALA A 1 98 ? 7.678 0.928 -9.822 1.00 94.94 98 ALA A N 1
ATOM 727 C CA . ALA A 1 98 ? 8.915 0.818 -10.600 1.00 94.94 98 ALA A CA 1
ATOM 728 C C . ALA A 1 98 ? 9.526 -0.601 -10.588 1.00 94.94 98 ALA A C 1
ATOM 730 O O . ALA A 1 98 ? 10.740 -0.799 -10.501 1.00 94.94 98 ALA A O 1
ATOM 731 N N . ILE A 1 99 ? 8.658 -1.610 -10.691 1.00 92.81 99 ILE A N 1
ATOM 732 C CA . ILE A 1 99 ? 9.017 -3.029 -10.788 1.00 92.81 99 ILE A CA 1
ATOM 733 C C . ILE A 1 99 ? 8.929 -3.458 -12.261 1.00 92.81 99 ILE A C 1
ATOM 735 O O . ILE A 1 99 ? 7.938 -3.145 -12.917 1.00 92.81 99 ILE A O 1
ATOM 739 N N . PRO A 1 100 ? 9.887 -4.229 -12.815 1.00 94.44 100 PRO A N 1
ATOM 740 C CA . PRO A 1 100 ? 9.773 -4.728 -14.183 1.00 94.44 100 PRO A CA 1
ATOM 741 C C . PRO A 1 100 ? 8.435 -5.442 -14.430 1.00 94.44 100 PRO A C 1
ATOM 743 O O . PRO A 1 100 ? 8.058 -6.340 -13.677 1.00 94.44 100 PRO A O 1
ATOM 746 N N . GLY A 1 101 ? 7.736 -5.086 -15.512 1.00 96.38 101 GLY A N 1
ATOM 747 C CA . GLY A 1 101 ? 6.381 -5.579 -15.801 1.00 96.38 101 GLY A CA 1
ATOM 748 C C . GLY A 1 101 ? 6.193 -7.103 -15.684 1.00 96.38 101 GLY A C 1
ATOM 749 O O . GLY A 1 101 ? 5.243 -7.538 -15.032 1.00 96.38 101 GLY A O 1
ATOM 750 N N . PRO A 1 102 ? 7.097 -7.944 -16.230 1.00 96.44 102 PRO A N 1
ATOM 751 C CA . PRO A 1 102 ? 7.016 -9.396 -16.055 1.00 96.44 102 PRO A CA 1
ATOM 752 C C . PRO A 1 102 ? 7.120 -9.862 -14.593 1.00 96.44 102 PRO A C 1
ATOM 754 O O . PRO A 1 102 ? 6.466 -10.833 -14.215 1.00 96.44 102 PRO A O 1
ATOM 757 N N . VAL A 1 103 ? 7.902 -9.166 -13.760 1.00 95.25 103 VAL A N 1
ATOM 758 C CA . VAL A 1 103 ? 8.050 -9.464 -12.324 1.00 95.25 103 VAL A CA 1
ATOM 759 C C . VAL A 1 103 ? 6.770 -9.100 -11.576 1.00 95.25 103 VAL A C 1
ATOM 761 O O . VAL A 1 103 ? 6.249 -9.919 -10.824 1.00 95.25 103 VAL A O 1
ATOM 764 N N . ALA A 1 104 ? 6.211 -7.917 -11.833 1.00 97.56 104 ALA A N 1
ATOM 765 C CA . ALA A 1 104 ? 4.934 -7.488 -11.266 1.00 97.56 104 ALA A CA 1
ATOM 766 C C . ALA A 1 104 ? 3.780 -8.430 -11.660 1.00 97.56 104 ALA A C 1
ATOM 768 O O . ALA A 1 104 ? 2.991 -8.853 -10.811 1.00 97.56 104 ALA A O 1
ATOM 769 N N . ALA A 1 105 ? 3.711 -8.831 -12.933 1.00 98.19 105 ALA A N 1
ATOM 770 C CA . ALA A 1 105 ? 2.727 -9.796 -13.422 1.00 98.19 105 ALA A CA 1
ATOM 771 C C . ALA A 1 105 ? 2.879 -11.169 -12.749 1.00 98.19 105 ALA A C 1
ATOM 773 O O . ALA A 1 105 ? 1.885 -11.825 -12.434 1.00 98.19 105 ALA A O 1
ATOM 774 N N . TYR A 1 106 ? 4.119 -11.611 -12.516 1.00 97.56 106 TYR A N 1
ATOM 775 C CA . TYR A 1 106 ? 4.392 -12.840 -11.782 1.00 97.56 106 TYR A CA 1
ATOM 776 C C . TYR A 1 106 ? 3.919 -12.738 -10.328 1.00 97.56 106 TYR A C 1
ATOM 778 O O . TYR A 1 106 ? 3.148 -13.589 -9.898 1.00 97.56 106 TYR A O 1
ATOM 786 N N . ILE A 1 107 ? 4.304 -11.686 -9.596 1.00 97.31 107 ILE A N 1
ATOM 787 C CA . ILE A 1 107 ? 3.906 -11.476 -8.192 1.00 97.31 107 ILE A CA 1
ATOM 788 C C . ILE A 1 107 ? 2.383 -11.419 -8.056 1.00 97.31 107 ILE A C 1
ATOM 790 O O . ILE A 1 107 ? 1.828 -12.091 -7.193 1.00 97.31 107 ILE A O 1
ATOM 794 N N . THR A 1 108 ? 1.701 -10.703 -8.954 1.00 98.50 108 THR A N 1
ATOM 795 C CA . THR A 1 108 ? 0.232 -10.584 -8.966 1.00 98.50 108 THR A CA 1
ATOM 796 C C . THR A 1 108 ? -0.466 -11.946 -9.040 1.00 98.50 108 THR A C 1
ATOM 798 O O . THR A 1 108 ? -1.512 -12.128 -8.433 1.00 98.50 108 THR A O 1
ATOM 801 N N . LYS A 1 109 ? 0.120 -12.937 -9.727 1.00 98.25 109 LYS A N 1
ATOM 802 C CA . LYS A 1 109 ? -0.424 -14.308 -9.801 1.00 98.25 109 LYS A CA 1
ATOM 803 C C . LYS A 1 109 ? -0.140 -15.159 -8.557 1.00 98.25 109 LYS A C 1
ATOM 805 O O . LYS A 1 109 ? -0.708 -16.238 -8.428 1.00 98.25 109 LYS A O 1
ATOM 810 N N . GLN A 1 110 ? 0.775 -14.730 -7.689 1.00 97.44 110 GLN A N 1
ATOM 811 C CA . GLN A 1 110 ? 1.236 -15.489 -6.519 1.00 97.44 110 GLN A CA 1
ATOM 812 C C . GLN A 1 110 ? 0.522 -15.094 -5.221 1.00 97.44 110 GLN A C 1
ATOM 814 O O . GLN A 1 110 ? 0.658 -15.797 -4.218 1.00 97.44 110 GLN A O 1
ATOM 819 N N . ILE A 1 111 ? -0.206 -13.978 -5.221 1.00 98.25 111 ILE A N 1
ATOM 820 C CA . ILE A 1 111 ? -0.964 -13.475 -4.075 1.00 98.25 111 ILE A CA 1
ATOM 821 C C . ILE A 1 111 ? -2.457 -13.390 -4.418 1.00 98.25 111 ILE A C 1
ATOM 823 O O . ILE A 1 111 ? -2.845 -13.360 -5.580 1.00 98.25 111 ILE A O 1
ATOM 827 N N . GLN A 1 112 ? -3.297 -13.425 -3.391 1.00 98.50 112 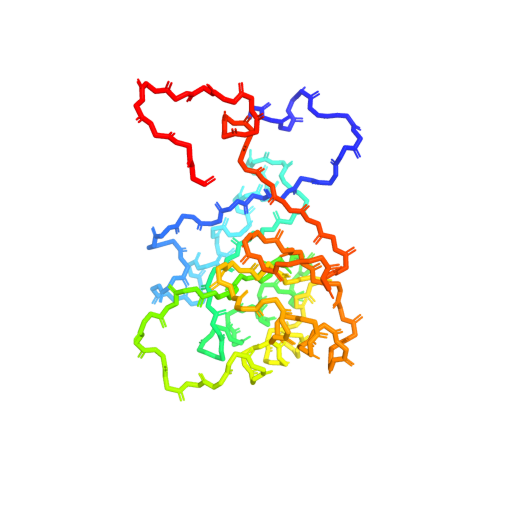GLN A N 1
ATOM 828 C CA . GLN A 1 112 ? -4.757 -13.400 -3.474 1.00 98.50 112 GLN A CA 1
ATOM 829 C C . GLN A 1 112 ? -5.324 -11.979 -3.426 1.00 98.50 112 GLN A C 1
ATOM 831 O O . GLN A 1 112 ? -6.434 -11.750 -3.901 1.00 98.50 112 GLN A O 1
ATOM 836 N N . ILE A 1 113 ? -4.586 -11.036 -2.837 1.00 98.69 113 ILE A N 1
ATOM 837 C CA . ILE A 1 113 ? -5.012 -9.638 -2.743 1.00 98.69 113 ILE A CA 1
ATOM 838 C C . ILE A 1 113 ? -4.642 -8.853 -4.012 1.00 98.69 113 ILE A C 1
ATOM 840 O O . ILE A 1 113 ? -3.613 -9.148 -4.627 1.00 98.69 113 ILE A O 1
ATOM 844 N N . PRO A 1 114 ? -5.444 -7.848 -4.411 1.00 98.75 114 PRO A N 1
ATOM 845 C CA . PRO A 1 114 ? -5.164 -7.043 -5.594 1.00 98.75 114 PRO A CA 1
ATOM 846 C C . PRO A 1 114 ? -3.811 -6.331 -5.532 1.00 98.75 114 PRO A C 1
ATOM 848 O O . PRO A 1 114 ? -3.388 -5.838 -4.483 1.00 98.75 114 PRO A O 1
ATOM 851 N N . THR A 1 115 ? -3.174 -6.196 -6.692 1.00 98.81 115 THR A N 1
ATOM 852 C CA . THR A 1 115 ? -1.994 -5.348 -6.869 1.00 98.81 115 THR A CA 1
ATOM 853 C C . THR A 1 115 ? -2.318 -4.093 -7.668 1.00 98.81 115 THR A C 1
ATOM 855 O O . THR A 1 115 ? -3.064 -4.139 -8.645 1.00 98.81 115 THR A O 1
ATOM 858 N N . ILE A 1 116 ? -1.726 -2.963 -7.290 1.00 98.69 116 ILE A N 1
ATOM 859 C CA . ILE A 1 116 ? -1.896 -1.671 -7.959 1.00 98.69 116 ILE A CA 1
ATOM 860 C C . ILE A 1 116 ? -0.538 -1.226 -8.501 1.00 98.69 116 ILE A C 1
ATOM 862 O O . ILE A 1 116 ? 0.399 -1.025 -7.737 1.00 98.69 116 ILE A O 1
ATOM 866 N N . GLY A 1 117 ? -0.405 -1.121 -9.819 1.00 98.12 117 GLY A N 1
ATOM 867 C CA . GLY A 1 117 ? 0.861 -0.796 -10.473 1.00 98.12 117 GLY A CA 1
ATOM 868 C C . GLY A 1 117 ? 1.054 0.702 -10.705 1.00 98.12 117 GLY A C 1
ATOM 869 O O . GLY A 1 117 ? 0.112 1.393 -11.085 1.00 98.12 117 GLY A O 1
ATOM 870 N N . ILE A 1 118 ? 2.289 1.175 -10.541 1.00 97.56 118 ILE A N 1
ATOM 871 C CA . ILE A 1 118 ? 2.784 2.449 -11.079 1.00 97.56 118 ILE A CA 1
ATOM 872 C C . ILE A 1 118 ? 4.194 2.218 -11.624 1.00 97.56 118 ILE A C 1
ATOM 874 O O . ILE A 1 118 ? 5.089 1.768 -10.913 1.00 97.56 118 ILE A O 1
ATOM 878 N N . GLY A 1 119 ? 4.376 2.378 -12.937 1.00 95.94 119 GLY A N 1
ATOM 879 C CA . GLY A 1 119 ? 5.611 1.931 -13.595 1.00 95.94 119 GLY A CA 1
ATOM 880 C C . GLY A 1 119 ? 5.869 0.419 -13.453 1.00 95.94 119 GLY A C 1
ATOM 881 O O . GLY A 1 119 ? 7.016 -0.013 -13.515 1.00 95.94 119 GLY A O 1
ATOM 882 N N . ALA A 1 120 ? 4.815 -0.383 -13.243 1.00 96.94 120 ALA A N 1
ATOM 883 C CA . ALA A 1 120 ? 4.898 -1.827 -12.988 1.00 96.94 120 ALA A CA 1
ATOM 884 C C . ALA A 1 120 ? 4.264 -2.699 -14.090 1.00 96.94 120 ALA A C 1
ATOM 886 O O . ALA A 1 120 ? 4.001 -3.887 -13.900 1.00 96.94 120 ALA A O 1
ATOM 887 N N . GLY A 1 121 ? 4.015 -2.114 -15.265 1.00 96.62 121 GLY A N 1
ATOM 888 C CA . GLY A 1 121 ? 3.358 -2.778 -16.392 1.00 96.62 121 GLY A CA 1
ATOM 889 C C . GLY A 1 121 ? 1.868 -3.070 -16.164 1.00 96.62 121 GLY A C 1
ATOM 890 O O . GLY A 1 121 ? 1.316 -2.863 -15.087 1.00 96.62 121 GLY A O 1
ATOM 891 N N . SER A 1 122 ? 1.201 -3.579 -17.202 1.00 98.00 122 SER A N 1
ATOM 892 C CA . SER A 1 122 ? -0.249 -3.836 -17.206 1.00 98.00 122 SER A CA 1
ATOM 893 C C . SER A 1 122 ? -0.658 -5.176 -16.578 1.00 98.00 122 SER A C 1
ATOM 895 O O . SER A 1 122 ? -1.817 -5.565 -16.666 1.00 98.00 122 SER A O 1
ATOM 897 N N . GLY A 1 123 ? 0.291 -5.919 -16.002 1.00 98.12 123 GLY A N 1
ATOM 898 C CA . GLY A 1 123 ? 0.047 -7.238 -15.410 1.00 98.12 123 GLY A CA 1
ATOM 899 C C . GLY A 1 123 ? -0.461 -7.213 -13.965 1.00 98.12 123 GLY A C 1
ATOM 900 O O . GLY A 1 123 ? -0.651 -8.283 -13.389 1.00 98.12 123 GLY A O 1
ATOM 901 N N . THR A 1 124 ? -0.633 -6.030 -13.373 1.00 98.62 124 THR A N 1
ATOM 902 C CA . THR A 1 124 ? -1.216 -5.831 -12.037 1.00 98.62 124 THR A CA 1
ATOM 903 C C . THR A 1 124 ? -2.746 -5.789 -12.091 1.00 98.62 124 THR A C 1
ATOM 905 O O . THR A 1 124 ? -3.335 -5.637 -13.160 1.00 98.62 124 THR A O 1
ATOM 908 N N . SER A 1 125 ? -3.417 -5.915 -10.943 1.00 98.69 125 SER A N 1
ATOM 909 C CA . SER A 1 125 ? -4.890 -5.904 -10.865 1.00 98.69 125 SER A CA 1
ATOM 910 C C . SER A 1 125 ? -5.514 -4.533 -11.155 1.00 98.69 125 SER A C 1
ATOM 912 O O . SER A 1 125 ? -6.651 -4.451 -11.611 1.00 98.69 125 SER A O 1
ATOM 914 N N . GLY A 1 126 ? -4.779 -3.458 -10.878 1.00 98.44 126 GLY A N 1
ATOM 915 C CA . GLY A 1 126 ? -5.161 -2.077 -11.155 1.00 98.44 126 GLY A CA 1
ATOM 916 C C . GLY A 1 126 ? -3.935 -1.191 -11.352 1.00 98.44 126 GLY A C 1
ATOM 917 O O . GLY A 1 126 ? -2.800 -1.672 -11.317 1.00 98.44 126 GLY A O 1
ATOM 918 N N . GLN A 1 127 ? -4.159 0.103 -11.564 1.00 98.44 127 GLN A N 1
ATOM 919 C CA . GLN A 1 127 ? -3.108 1.090 -11.820 1.00 98.44 127 GLN A CA 1
ATOM 920 C C . GLN A 1 127 ? -3.324 2.338 -10.961 1.00 98.44 127 GLN A C 1
ATOM 922 O O . GLN A 1 127 ? -4.462 2.662 -10.614 1.00 98.44 127 GLN A O 1
ATOM 927 N N . VAL A 1 128 ? -2.240 3.045 -10.651 1.00 97.88 128 VAL A N 1
ATOM 928 C CA . VAL A 1 128 ? -2.261 4.366 -10.016 1.00 97.88 128 VAL A CA 1
ATOM 929 C C . VAL A 1 128 ? -1.290 5.299 -10.734 1.00 97.88 128 VAL A C 1
ATOM 931 O O . VAL A 1 128 ? -0.234 4.878 -11.196 1.00 97.88 128 VAL A O 1
ATOM 934 N N . LEU A 1 129 ? -1.666 6.571 -10.835 1.00 96.69 129 LEU A N 1
ATOM 935 C CA . LEU A 1 129 ? -0.817 7.654 -11.318 1.00 96.69 129 LEU A CA 1
ATOM 936 C C . LEU A 1 129 ? -0.976 8.856 -10.393 1.00 96.69 129 LEU A C 1
ATOM 938 O O . LEU A 1 129 ? -2.034 9.055 -9.787 1.00 96.69 129 LEU A O 1
ATOM 942 N N . VAL A 1 130 ? 0.058 9.686 -10.325 1.00 95.38 130 VAL A N 1
ATOM 943 C CA . VAL A 1 130 ? -0.044 11.005 -9.704 1.00 95.38 130 VAL A CA 1
ATOM 944 C C . VAL A 1 130 ? -0.869 11.903 -10.628 1.00 95.38 130 VAL A C 1
ATOM 946 O O . VAL A 1 130 ? -0.636 11.964 -11.834 1.00 95.38 130 VAL A O 1
ATOM 949 N N . GLN A 1 131 ? -1.862 12.605 -10.074 1.00 95.06 131 GLN A N 1
ATOM 950 C CA . GLN A 1 131 ? -2.788 13.424 -10.866 1.00 95.06 131 GLN A CA 1
ATOM 951 C C . GLN A 1 131 ? -2.064 14.507 -11.681 1.00 95.06 131 GLN A C 1
ATOM 953 O O . GLN A 1 131 ? -2.438 14.756 -12.824 1.00 95.06 131 GLN A O 1
ATOM 958 N N . GLN A 1 132 ? -1.055 15.155 -11.096 1.00 92.50 132 GLN A N 1
ATOM 959 C CA . GLN A 1 132 ? -0.267 16.190 -11.772 1.00 92.50 132 GLN A CA 1
ATOM 960 C C . GLN A 1 132 ? 0.485 15.612 -12.968 1.00 92.50 132 GLN A C 1
ATOM 962 O O . GLN A 1 132 ? 0.424 16.193 -14.052 1.00 92.50 132 GLN A O 1
ATOM 967 N N . ASP A 1 133 ? 1.077 14.431 -12.786 1.00 90.81 133 ASP A N 1
ATOM 968 C CA . ASP A 1 133 ? 1.828 13.755 -13.833 1.00 90.81 133 ASP A CA 1
ATOM 969 C C . ASP A 1 133 ? 0.934 13.368 -15.008 1.00 90.81 133 ASP A C 1
ATOM 971 O O . ASP A 1 133 ? 1.216 13.683 -16.163 1.00 90.81 133 ASP A O 1
ATOM 975 N N . MET A 1 134 ? -0.214 12.764 -14.698 1.00 92.62 134 MET A N 1
ATOM 976 C CA . MET A 1 134 ? -1.220 12.380 -15.686 1.00 92.62 134 MET A CA 1
ATOM 977 C C . MET A 1 134 ? -1.760 13.583 -16.476 1.00 92.62 134 MET A C 1
ATOM 979 O O . MET A 1 134 ? -2.088 13.450 -17.653 1.00 92.62 134 MET A O 1
ATOM 983 N N . LEU A 1 135 ? -1.876 14.751 -15.838 1.00 93.81 135 LEU A N 1
ATOM 984 C CA . LEU A 1 135 ? -2.348 15.983 -16.475 1.00 93.81 135 LEU A CA 1
ATOM 985 C C . LEU A 1 135 ? -1.233 16.765 -17.186 1.00 93.81 135 LEU A C 1
ATOM 987 O O . LEU A 1 135 ? -1.518 17.804 -17.780 1.00 93.81 135 LEU A O 1
ATOM 991 N N . GLY A 1 136 ? 0.015 16.293 -17.133 1.00 89.62 136 GLY A N 1
ATOM 992 C CA . GLY A 1 136 ? 1.152 16.963 -17.757 1.00 89.62 136 GLY A CA 1
ATOM 993 C C . GLY A 1 136 ? 1.521 18.289 -17.089 1.00 89.62 136 GLY A C 1
ATOM 994 O O . GLY A 1 136 ? 2.031 19.187 -17.757 1.00 89.62 136 GLY A O 1
ATOM 995 N N . ILE A 1 137 ? 1.250 18.442 -15.789 1.00 89.81 137 ILE A N 1
ATOM 996 C CA . ILE A 1 137 ? 1.583 19.651 -15.023 1.00 89.81 137 ILE A CA 1
ATOM 997 C C . ILE A 1 137 ? 3.057 19.569 -14.610 1.00 89.81 137 ILE A C 1
ATOM 999 O O . ILE A 1 137 ? 3.392 19.340 -13.449 1.00 89.81 137 ILE A O 1
ATOM 1003 N N . PHE A 1 138 ? 3.939 19.737 -15.593 1.00 84.81 138 PHE A N 1
ATOM 1004 C CA . PHE A 1 138 ? 5.385 19.729 -15.417 1.00 84.81 138 PHE A CA 1
ATOM 1005 C C . PHE A 1 138 ? 6.011 20.972 -16.033 1.00 84.81 138 PHE A C 1
ATOM 1007 O O . PHE A 1 138 ? 5.645 21.375 -17.134 1.00 84.81 138 PHE A O 1
ATOM 1014 N N . ASP A 1 139 ? 7.036 21.514 -15.379 1.00 75.19 139 ASP A N 1
ATOM 1015 C CA . ASP A 1 139 ? 7.809 22.610 -15.963 1.00 75.19 139 ASP A CA 1
ATOM 1016 C C . ASP A 1 139 ? 8.827 22.114 -17.008 1.00 75.19 139 ASP A C 1
ATOM 1018 O O . ASP A 1 139 ? 9.151 22.856 -17.937 1.00 75.19 139 ASP A O 1
ATOM 1022 N N . LYS A 1 140 ? 9.401 20.902 -16.842 1.00 67.69 140 LYS A N 1
ATOM 1023 C CA . LYS A 1 140 ? 10.590 20.465 -17.618 1.00 67.69 140 LYS A CA 1
ATOM 1024 C C . LYS A 1 140 ? 10.750 18.960 -17.924 1.00 67.69 140 LYS A C 1
ATOM 1026 O O . LYS A 1 140 ? 11.609 18.642 -18.743 1.00 67.69 140 LYS A O 1
ATOM 1031 N N . PHE A 1 141 ? 9.998 18.032 -17.317 1.00 66.56 141 PHE A N 1
ATOM 1032 C CA . PHE A 1 141 ? 10.192 16.578 -17.510 1.00 66.56 141 PHE A CA 1
ATOM 1033 C C . PHE A 1 141 ? 8.872 15.799 -17.451 1.00 66.56 141 PHE A C 1
ATOM 1035 O O . PHE A 1 141 ? 8.028 16.140 -16.635 1.00 66.56 141 PHE A O 1
ATOM 1042 N N . VAL A 1 142 ? 8.729 14.756 -18.279 1.00 61.72 142 VAL A N 1
ATOM 1043 C CA . VAL A 1 142 ? 7.603 13.804 -18.260 1.00 61.72 142 VAL A CA 1
ATOM 1044 C C . VAL A 1 142 ? 8.157 12.424 -17.852 1.00 61.72 142 VAL A C 1
ATOM 1046 O O . VAL A 1 142 ? 8.917 11.860 -18.645 1.00 61.72 142 VAL A O 1
ATOM 1049 N N . PRO A 1 143 ? 7.856 11.930 -16.636 1.00 62.84 143 PRO A N 1
ATOM 1050 C CA . PRO A 1 143 ? 8.288 10.628 -16.114 1.00 62.84 143 PRO A CA 1
ATOM 1051 C C . PRO A 1 143 ? 7.645 9.414 -16.788 1.00 62.84 143 PRO A C 1
ATOM 1053 O O . PRO A 1 143 ? 6.491 9.525 -17.262 1.00 62.84 143 PRO A O 1
#

pLDDT: mean 93.35, std 10.62, range [45.28, 98.88]

Sequence (143 aa):
AVSRGAKTPFLVGDMPFGSYETSAKDALRNAIRFIKEGNMEAIKLEGGTEMEKTIQQITSIGIPVLGHIGLTPQRKSSLGDDAKALQRAGCFAIVMEAIPGPVAAYITKQIQIPTIGIGAGSGTSGQVLVQQDMLGIFDKFVP